Protein AF-A0A3R9EMY8-F1 (afdb_monomer_lite)

Sequence (110 aa):
KNTSYKNTADLLDGLKDNEDQAKFAIDTLALFASMEIEAMKVLLKDYSTCDCLFLAGSMAEVDPLVEKIHHYLDMKPWILGKWSAATGCARMARDIAKGKKQILGIEVSI

pLDDT: mean 91.17, std 8.49, range [49.66, 98.06]

Foldseek 3Di:
DPAPAPDPVSLVVCVVVVPPRSVVVLLVVLVVVLVVVVVVCVVC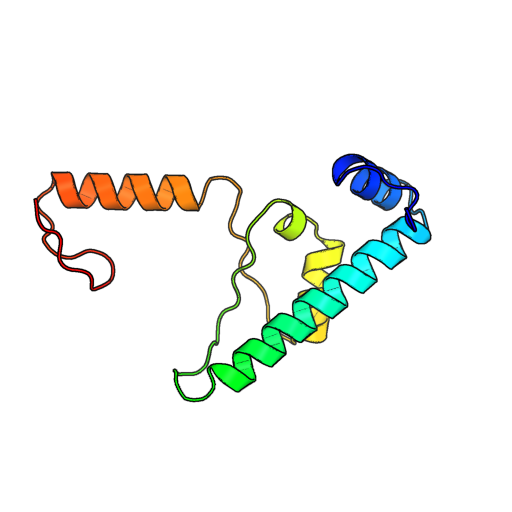VVPDDCLAAEDEDPNLVPVVNQVSNCVSNVHRHHYQDPCNVVVLVVVVVVCVVVVDQDDPNDGDDD

Radius of gyration: 18.42 Å; chains: 1; bounding box: 45×33×48 Å

Secondary structure (DSSP, 8-state):
--SS-SSHHHHHHHHHTT-HHHHHHHHHHHHHHHHHHHHHHHHTTTS------EEESGGGG-HHHHHHHHHHHT-PPEEE-TTHHHHHHHHHHHHHHTT-SEETTEE---

Structure (mmCIF, N/CA/C/O backbone):
data_AF-A0A3R9EMY8-F1
#
_entry.id   AF-A0A3R9EMY8-F1
#
loop_
_atom_site.group_PDB
_atom_site.id
_atom_site.type_symbol
_atom_site.label_atom_id
_atom_site.label_alt_id
_atom_site.label_comp_id
_atom_site.label_asym_id
_atom_site.label_entity_id
_atom_site.label_seq_id
_atom_site.pdbx_PDB_ins_code
_atom_site.Cartn_x
_atom_site.Cartn_y
_atom_site.Cartn_z
_atom_site.occupancy
_atom_site.B_iso_or_equiv
_atom_site.auth_seq_id
_atom_site.auth_comp_id
_atom_site.auth_asym_id
_atom_site.auth_atom_id
_atom_site.pdbx_PDB_model_num
ATOM 1 N N . LYS A 1 1 ? 26.666 4.100 -4.170 1.00 49.66 1 LYS A N 1
ATOM 2 C CA . LYS A 1 1 ? 25.200 3.922 -4.337 1.00 49.66 1 LYS A CA 1
ATOM 3 C C . LYS A 1 1 ? 25.007 2.880 -5.435 1.00 49.66 1 LYS A C 1
ATOM 5 O O . LYS A 1 1 ? 25.513 3.121 -6.517 1.00 49.66 1 LYS A O 1
ATOM 10 N N . ASN A 1 2 ? 24.361 1.742 -5.156 1.00 61.78 2 ASN A N 1
ATOM 11 C CA . ASN A 1 2 ? 24.206 0.619 -6.107 1.00 61.78 2 ASN A CA 1
ATOM 12 C C . ASN A 1 2 ? 22.985 0.754 -7.040 1.00 61.78 2 ASN A C 1
ATOM 14 O O . ASN A 1 2 ? 22.542 -0.218 -7.638 1.00 61.78 2 ASN A O 1
ATOM 18 N N . THR A 1 3 ? 22.418 1.952 -7.153 1.00 65.88 3 THR A N 1
ATOM 19 C CA . THR A 1 3 ? 21.292 2.250 -8.040 1.00 65.88 3 THR A CA 1
ATOM 20 C C . THR A 1 3 ? 21.504 3.631 -8.650 1.00 65.88 3 THR A C 1
ATOM 22 O O . THR A 1 3 ? 22.028 4.534 -7.984 1.00 65.88 3 THR A O 1
ATOM 25 N N . SER A 1 4 ? 21.131 3.754 -9.923 1.00 76.88 4 SER A N 1
ATOM 26 C CA . SER A 1 4 ? 21.209 4.978 -10.726 1.00 76.88 4 SER A CA 1
ATOM 27 C C . SER A 1 4 ? 20.167 6.023 -10.304 1.00 76.88 4 SER A C 1
ATOM 29 O O . SER A 1 4 ? 20.335 7.208 -10.585 1.00 76.88 4 SER A O 1
ATOM 31 N N . TYR A 1 5 ? 19.128 5.608 -9.570 1.00 87.75 5 TYR A N 1
ATOM 32 C CA . TYR A 1 5 ? 18.012 6.459 -9.153 1.00 87.75 5 TYR A CA 1
ATOM 33 C C . TYR A 1 5 ? 18.326 7.170 -7.830 1.00 87.75 5 TYR A C 1
ATOM 35 O O . TYR A 1 5 ? 18.739 6.544 -6.846 1.00 87.75 5 TYR A O 1
ATOM 43 N N . LYS A 1 6 ? 18.147 8.498 -7.775 1.00 86.25 6 LYS A N 1
ATOM 44 C CA . LYS A 1 6 ? 18.484 9.286 -6.572 1.00 86.25 6 LYS A CA 1
ATOM 45 C C . LYS A 1 6 ? 17.315 9.396 -5.605 1.00 86.25 6 LYS A C 1
ATOM 47 O O . LYS A 1 6 ? 17.554 9.585 -4.411 1.00 86.25 6 LYS A O 1
ATOM 52 N N . ASN A 1 7 ? 16.094 9.306 -6.118 1.00 90.44 7 ASN A N 1
ATOM 53 C CA . ASN A 1 7 ? 14.848 9.436 -5.377 1.00 90.44 7 ASN A CA 1
ATOM 54 C C . ASN A 1 7 ? 13.742 8.582 -6.033 1.00 90.44 7 ASN A C 1
ATOM 56 O O . ASN A 1 7 ? 13.971 7.912 -7.040 1.00 90.44 7 ASN A O 1
ATOM 60 N N . THR A 1 8 ? 12.549 8.588 -5.438 1.00 90.38 8 THR A N 1
ATOM 61 C CA . THR A 1 8 ? 11.400 7.824 -5.938 1.00 90.38 8 THR A CA 1
ATOM 62 C C . THR A 1 8 ? 10.877 8.336 -7.276 1.00 90.38 8 THR A C 1
ATOM 64 O O . THR A 1 8 ? 10.487 7.519 -8.096 1.00 90.38 8 THR A O 1
ATOM 67 N N . ALA A 1 9 ? 10.883 9.648 -7.526 1.00 92.69 9 ALA A N 1
ATOM 68 C CA . ALA A 1 9 ? 10.455 10.205 -8.807 1.00 92.69 9 ALA A CA 1
ATOM 69 C C . ALA A 1 9 ? 11.363 9.723 -9.948 1.00 92.69 9 ALA A C 1
ATOM 71 O O . ALA A 1 9 ? 10.853 9.177 -10.918 1.00 92.69 9 ALA A O 1
ATOM 72 N N . ASP A 1 10 ? 12.688 9.793 -9.766 1.00 94.50 10 ASP A N 1
ATOM 73 C CA . ASP A 1 10 ? 13.665 9.299 -10.746 1.00 94.50 10 ASP A CA 1
ATOM 74 C C . ASP A 1 10 ? 13.440 7.810 -11.073 1.00 94.50 10 ASP A C 1
ATOM 76 O O . ASP A 1 10 ? 13.527 7.401 -12.226 1.00 94.50 10 ASP A O 1
ATOM 80 N N . LEU A 1 11 ? 13.144 6.988 -10.056 1.00 94.38 11 LEU A N 1
ATOM 81 C CA . LEU A 1 11 ? 12.846 5.564 -10.239 1.00 94.38 11 LEU A CA 1
ATOM 82 C C . LEU A 1 11 ? 11.554 5.349 -11.038 1.00 94.38 11 LEU A C 1
ATOM 84 O O . LEU A 1 11 ? 11.494 4.466 -11.891 1.00 94.38 11 LEU A O 1
ATOM 88 N N . LEU A 1 12 ? 10.514 6.132 -10.747 1.00 94.69 12 LEU A N 1
ATOM 89 C CA . LEU A 1 12 ? 9.234 6.034 -11.444 1.00 94.69 12 LEU A CA 1
ATOM 90 C C . LEU A 1 12 ? 9.337 6.508 -12.891 1.00 94.69 12 LEU A C 1
ATOM 92 O O . LEU A 1 12 ? 8.658 5.953 -13.750 1.00 94.69 12 LEU A O 1
ATOM 96 N N . ASP A 1 13 ? 10.181 7.495 -13.170 1.00 95.12 13 ASP A N 1
ATOM 97 C CA . ASP A 1 13 ? 10.449 7.936 -14.535 1.00 95.12 13 ASP A CA 1
ATOM 98 C C . ASP A 1 13 ? 11.210 6.855 -15.316 1.00 95.12 13 ASP A C 1
ATOM 100 O O . ASP A 1 13 ? 10.735 6.446 -16.373 1.00 95.12 13 ASP A O 1
ATOM 104 N N . GLY A 1 14 ? 12.256 6.250 -14.738 1.00 95.00 14 GLY A N 1
ATOM 105 C CA . GLY A 1 14 ? 12.927 5.094 -15.352 1.00 95.00 14 GLY A CA 1
ATOM 106 C C . GLY A 1 14 ? 11.991 3.897 -15.585 1.00 95.00 14 GLY A C 1
ATOM 107 O O . GLY A 1 14 ? 12.103 3.191 -16.587 1.00 95.00 14 GLY A O 1
ATOM 108 N N . LEU A 1 15 ? 11.010 3.681 -14.699 1.00 94.50 15 LEU A N 1
ATOM 109 C CA . LEU A 1 15 ? 9.995 2.639 -14.881 1.00 94.50 15 LEU A CA 1
ATOM 110 C C . LEU A 1 15 ? 9.081 2.931 -16.082 1.00 94.50 15 LEU A C 1
ATOM 112 O O . LEU A 1 15 ? 8.792 2.014 -16.854 1.00 94.50 15 LEU A O 1
ATOM 116 N N . LYS A 1 16 ? 8.645 4.188 -16.258 1.00 94.94 16 LYS A N 1
ATOM 117 C CA . LYS A 1 16 ? 7.848 4.621 -17.425 1.00 94.94 16 LYS A CA 1
ATOM 118 C C . LYS A 1 16 ? 8.640 4.474 -18.721 1.00 94.94 16 LYS A C 1
ATOM 120 O O . LYS A 1 16 ? 8.097 3.995 -19.716 1.00 94.94 16 LYS A O 1
ATOM 125 N N . ASP A 1 17 ? 9.926 4.799 -18.670 1.00 95.94 17 ASP A N 1
ATOM 126 C CA . ASP A 1 17 ? 10.862 4.671 -19.789 1.00 95.94 17 ASP A CA 1
ATOM 127 C C . ASP A 1 17 ? 11.283 3.214 -20.047 1.00 95.94 17 ASP A C 1
ATOM 129 O O . ASP A 1 17 ? 12.088 2.931 -20.932 1.00 95.94 17 ASP A O 1
ATOM 133 N N . ASN A 1 18 ? 10.672 2.259 -19.333 1.00 94.25 18 ASN A N 1
ATOM 134 C CA . ASN A 1 18 ? 10.880 0.824 -19.480 1.00 94.25 18 ASN A CA 1
ATOM 135 C C . ASN A 1 18 ? 12.307 0.350 -19.179 1.00 94.25 18 ASN A C 1
ATOM 137 O O . ASN A 1 18 ? 12.660 -0.759 -19.591 1.00 94.25 18 ASN A O 1
ATOM 141 N N . GLU A 1 19 ? 13.083 1.121 -18.416 1.00 95.81 19 GLU A N 1
ATOM 142 C CA . GLU A 1 19 ? 14.447 0.772 -18.035 1.00 95.81 19 GLU A CA 1
ATOM 143 C C . GLU A 1 19 ? 14.484 -0.525 -17.213 1.00 95.81 19 GLU A C 1
ATOM 145 O O . GLU A 1 19 ? 13.802 -0.670 -16.192 1.00 95.81 19 GLU A O 1
ATOM 150 N N . ASP A 1 20 ? 15.336 -1.466 -17.622 1.00 94.94 20 ASP A N 1
ATOM 151 C CA . ASP A 1 20 ? 15.454 -2.771 -16.963 1.00 94.94 20 ASP A CA 1
ATOM 152 C C . ASP A 1 20 ? 15.873 -2.645 -15.494 1.00 94.94 20 ASP A C 1
ATOM 154 O O . ASP A 1 20 ? 15.409 -3.398 -14.637 1.00 94.94 20 ASP A O 1
ATOM 158 N N . GLN A 1 21 ? 16.707 -1.652 -15.172 1.00 93.81 21 GLN A N 1
ATOM 159 C CA . GLN A 1 21 ? 17.145 -1.408 -13.800 1.00 93.81 21 GLN A CA 1
ATOM 160 C C . GLN A 1 21 ? 15.997 -0.906 -12.907 1.00 93.81 21 GLN A C 1
ATOM 162 O O . GLN A 1 21 ? 15.932 -1.292 -11.737 1.00 93.81 21 GLN A O 1
ATOM 167 N N . ALA A 1 22 ? 15.075 -0.094 -13.437 1.00 95.06 22 ALA A N 1
ATOM 168 C CA . ALA A 1 22 ? 13.901 0.375 -12.702 1.00 95.06 22 ALA A CA 1
ATOM 169 C C . ALA A 1 22 ? 12.932 -0.778 -12.444 1.00 95.06 22 ALA A C 1
ATOM 171 O O . ALA A 1 22 ? 12.482 -0.962 -11.312 1.00 95.06 22 ALA A O 1
ATOM 172 N N . LYS A 1 23 ? 12.671 -1.600 -13.468 1.00 95.50 23 LYS A N 1
ATOM 173 C CA . LYS A 1 23 ? 11.856 -2.817 -13.339 1.00 95.50 23 LYS A CA 1
ATOM 174 C C . LYS A 1 23 ? 12.438 -3.753 -12.287 1.00 95.50 23 LYS A C 1
ATOM 176 O O . LYS A 1 23 ? 11.737 -4.138 -11.360 1.00 95.50 23 LYS A O 1
ATOM 181 N N . PHE A 1 24 ? 13.739 -4.032 -12.359 1.00 95.00 24 PHE A N 1
ATOM 182 C CA . PHE A 1 24 ? 14.421 -4.870 -11.375 1.00 95.00 24 PHE A CA 1
ATOM 183 C C . PHE A 1 24 ? 14.307 -4.316 -9.946 1.00 95.00 24 PHE A C 1
ATOM 185 O O . PHE A 1 24 ? 14.088 -5.073 -8.997 1.00 95.00 24 PHE A O 1
ATOM 192 N N . ALA A 1 25 ? 14.418 -2.996 -9.773 1.00 94.75 25 ALA A N 1
ATOM 193 C CA . ALA A 1 25 ? 14.259 -2.361 -8.469 1.00 94.75 25 ALA A CA 1
ATOM 194 C C . ALA A 1 25 ? 12.824 -2.491 -7.924 1.00 94.75 25 ALA A C 1
ATOM 196 O O . ALA A 1 25 ? 12.655 -2.804 -6.744 1.00 94.75 25 ALA A O 1
ATOM 197 N N . ILE A 1 26 ? 11.801 -2.300 -8.765 1.00 95.94 26 ILE A N 1
ATOM 198 C CA . ILE A 1 26 ? 10.391 -2.497 -8.389 1.00 95.94 26 ILE A CA 1
ATOM 199 C C . ILE A 1 26 ? 10.112 -3.962 -8.043 1.00 95.94 26 ILE A C 1
ATOM 201 O O . ILE A 1 26 ? 9.471 -4.237 -7.031 1.00 95.94 26 ILE A O 1
ATOM 205 N N . ASP A 1 27 ? 10.648 -4.899 -8.818 1.00 96.44 27 ASP A N 1
ATOM 206 C CA . ASP A 1 27 ? 10.496 -6.339 -8.589 1.00 96.44 27 ASP A CA 1
ATOM 207 C C . ASP A 1 27 ? 11.102 -6.766 -7.256 1.00 96.44 27 ASP A C 1
ATOM 209 O O . ASP A 1 27 ? 10.477 -7.489 -6.478 1.00 96.44 27 ASP A O 1
ATOM 213 N N . THR A 1 28 ? 12.304 -6.263 -6.977 1.00 96.19 28 THR A N 1
ATOM 214 C CA . THR A 1 28 ? 13.003 -6.495 -5.712 1.00 96.19 28 THR A CA 1
ATOM 215 C C . THR A 1 28 ? 12.209 -5.917 -4.542 1.00 96.19 28 THR A C 1
ATOM 217 O O . THR A 1 28 ? 12.060 -6.571 -3.511 1.00 96.19 28 THR A O 1
ATOM 220 N N . LEU A 1 29 ? 11.658 -4.709 -4.700 1.00 95.94 29 LEU A N 1
ATOM 221 C CA . LEU A 1 29 ? 10.842 -4.077 -3.667 1.00 95.94 29 LEU A CA 1
ATOM 222 C C . LEU A 1 29 ? 9.549 -4.860 -3.405 1.00 95.94 29 LEU A C 1
ATOM 224 O O . LEU A 1 29 ? 9.207 -5.072 -2.244 1.00 95.94 29 LEU A O 1
ATOM 228 N N . ALA A 1 30 ? 8.857 -5.315 -4.455 1.00 97.69 30 ALA A N 1
ATOM 229 C CA . ALA A 1 30 ? 7.654 -6.134 -4.321 1.00 97.69 30 ALA A CA 1
ATOM 230 C C . ALA A 1 30 ? 7.953 -7.442 -3.586 1.00 97.69 30 ALA A C 1
ATOM 232 O O . ALA A 1 30 ? 7.196 -7.832 -2.695 1.00 97.69 30 ALA A O 1
ATOM 233 N N . LEU A 1 31 ? 9.063 -8.100 -3.935 1.00 98.06 31 LEU A N 1
ATOM 234 C CA . LEU A 1 31 ? 9.491 -9.339 -3.297 1.00 98.06 31 LEU A CA 1
ATOM 235 C C . LEU A 1 31 ? 9.753 -9.126 -1.804 1.00 98.06 31 LEU A C 1
ATOM 237 O O . LEU A 1 31 ? 9.163 -9.824 -0.984 1.00 98.06 31 LEU A O 1
ATOM 241 N N . PHE A 1 32 ? 10.574 -8.136 -1.440 1.00 97.81 32 PHE A N 1
ATOM 242 C CA . PHE A 1 32 ? 10.869 -7.865 -0.032 1.00 97.81 32 PHE A CA 1
ATOM 243 C C . PHE A 1 32 ? 9.626 -7.449 0.750 1.00 97.81 32 PHE A C 1
ATOM 245 O O . PHE A 1 32 ? 9.389 -7.993 1.822 1.00 97.81 32 PHE A O 1
ATOM 252 N N . ALA A 1 33 ? 8.785 -6.566 0.207 1.00 97.25 33 ALA A N 1
ATOM 253 C CA . ALA A 1 33 ? 7.535 -6.196 0.866 1.00 97.25 33 ALA A CA 1
ATOM 254 C C . ALA A 1 33 ? 6.641 -7.421 1.118 1.00 97.25 33 ALA A C 1
ATOM 256 O O . ALA A 1 33 ? 6.096 -7.573 2.208 1.00 97.25 33 ALA A O 1
ATOM 257 N N . SER A 1 34 ? 6.535 -8.324 0.140 1.00 97.12 34 SER A N 1
ATOM 258 C CA . SER A 1 34 ? 5.742 -9.552 0.272 1.00 97.12 34 SER A CA 1
ATOM 259 C C . SER A 1 34 ? 6.327 -10.505 1.317 1.00 97.12 34 SER A C 1
ATOM 261 O O . SER A 1 34 ? 5.581 -11.067 2.115 1.00 97.12 34 SER A O 1
ATOM 263 N N . MET A 1 35 ? 7.655 -10.644 1.372 1.00 97.81 35 MET A N 1
ATOM 264 C CA . MET A 1 35 ? 8.335 -11.447 2.395 1.00 97.81 35 MET A CA 1
ATOM 265 C C . MET A 1 35 ? 8.069 -10.920 3.807 1.00 97.81 35 MET A C 1
ATOM 267 O O . MET A 1 35 ? 7.756 -11.707 4.697 1.00 97.81 35 MET A O 1
ATOM 271 N N . GLU A 1 36 ? 8.153 -9.604 4.007 1.00 96.62 36 GLU A N 1
ATOM 272 C CA . GLU A 1 36 ? 7.860 -8.982 5.302 1.00 96.62 36 GLU A CA 1
ATOM 273 C C . GLU A 1 36 ? 6.387 -9.182 5.697 1.00 96.62 36 GLU A C 1
ATOM 275 O O . GLU A 1 36 ? 6.088 -9.495 6.849 1.00 96.62 36 GLU A O 1
ATOM 280 N N . ILE A 1 37 ? 5.453 -9.074 4.744 1.00 94.00 37 ILE A N 1
ATOM 281 C CA . ILE A 1 37 ? 4.023 -9.312 4.997 1.00 94.00 37 ILE A CA 1
ATOM 282 C C . ILE A 1 37 ? 3.763 -10.773 5.401 1.00 94.00 37 ILE A C 1
ATOM 284 O O . ILE A 1 37 ? 3.058 -11.016 6.382 1.00 94.00 37 ILE A O 1
ATOM 288 N N . GLU A 1 38 ? 4.343 -11.753 4.703 1.00 93.00 38 GLU A N 1
ATOM 289 C CA . GLU A 1 38 ? 4.220 -13.169 5.088 1.00 93.00 38 GLU A CA 1
ATOM 290 C C . GLU A 1 38 ? 4.877 -13.462 6.439 1.00 93.00 38 GLU A C 1
ATOM 292 O O . GLU A 1 38 ? 4.303 -14.173 7.267 1.00 93.00 38 GLU A O 1
ATOM 297 N N . ALA A 1 39 ? 6.041 -12.869 6.717 1.00 94.19 39 ALA A N 1
ATOM 298 C CA . ALA A 1 39 ? 6.682 -12.994 8.022 1.00 94.19 39 ALA A CA 1
ATOM 299 C C . ALA A 1 39 ? 5.763 -12.475 9.141 1.00 94.19 39 ALA A C 1
ATOM 301 O O . ALA A 1 39 ? 5.574 -13.151 10.155 1.00 94.19 39 ALA A O 1
ATOM 302 N N . MET A 1 40 ? 5.109 -11.329 8.930 1.00 91.50 40 MET A N 1
ATOM 303 C CA . MET A 1 40 ? 4.121 -10.798 9.870 1.00 91.50 40 MET A CA 1
ATOM 304 C C . MET A 1 40 ? 2.924 -11.735 10.052 1.00 91.50 40 MET A C 1
ATOM 306 O O . MET A 1 40 ? 2.477 -11.911 11.183 1.00 91.50 40 MET A O 1
ATOM 310 N N . LYS A 1 41 ? 2.431 -12.394 8.995 1.00 88.38 41 LYS A N 1
ATOM 311 C CA . LYS A 1 41 ? 1.344 -13.388 9.109 1.00 88.38 41 LYS A CA 1
ATOM 312 C C . LYS A 1 41 ? 1.731 -14.568 10.001 1.00 88.38 41 LYS A C 1
ATOM 314 O O . LYS A 1 41 ? 0.895 -15.049 10.763 1.00 88.38 41 LYS A O 1
ATOM 319 N N . VAL A 1 42 ? 2.989 -15.010 9.953 1.00 90.00 42 VAL A N 1
ATOM 320 C CA . VAL A 1 42 ? 3.496 -16.053 10.861 1.00 90.00 42 VAL A CA 1
ATOM 321 C C . VAL A 1 42 ? 3.502 -15.558 12.309 1.00 90.00 42 VAL A C 1
ATOM 323 O O . VAL A 1 42 ? 3.041 -16.275 13.196 1.00 90.00 42 VAL A O 1
ATOM 326 N N . LEU A 1 43 ? 3.981 -14.335 12.549 1.00 90.44 43 LEU A N 1
ATOM 327 C CA . LEU A 1 43 ? 4.059 -13.748 13.894 1.00 90.44 43 LEU A CA 1
ATOM 328 C C . LEU A 1 43 ? 2.684 -13.421 14.492 1.00 90.44 43 LEU A C 1
ATOM 330 O O . LEU A 1 43 ? 2.514 -13.462 15.707 1.00 90.44 43 LEU A O 1
ATOM 334 N N . LEU A 1 44 ? 1.704 -13.104 13.648 1.00 87.69 44 LEU A N 1
ATOM 335 C CA . LEU A 1 44 ? 0.346 -12.733 14.048 1.00 87.69 44 LEU A CA 1
ATOM 336 C C . LEU A 1 44 ? -0.640 -13.904 13.991 1.00 87.69 44 LEU A C 1
ATOM 338 O O . LEU A 1 44 ? -1.839 -13.691 14.138 1.00 87.69 44 LEU A O 1
ATOM 342 N N . LYS A 1 45 ? -0.163 -15.141 13.814 1.00 85.19 45 LYS A N 1
ATOM 343 C CA . LYS A 1 45 ? -1.012 -16.331 13.650 1.00 85.19 45 LYS A CA 1
ATOM 344 C C . LYS A 1 45 ? -2.019 -16.535 14.790 1.00 85.19 45 LYS A C 1
ATOM 346 O O . LYS A 1 45 ? -3.117 -17.031 14.551 1.00 85.19 45 LYS A O 1
ATOM 351 N N . ASP A 1 46 ? -1.653 -16.133 16.005 1.00 88.25 46 ASP A N 1
ATOM 352 C CA . ASP A 1 46 ? -2.507 -16.246 17.193 1.00 88.25 46 ASP A CA 1
ATOM 353 C C . ASP A 1 46 ? -3.568 -15.128 17.280 1.00 88.25 46 ASP A C 1
ATOM 355 O O . ASP A 1 46 ? -4.529 -15.228 18.043 1.00 88.25 46 ASP A O 1
ATOM 359 N N . TYR A 1 47 ? -3.429 -14.071 16.474 1.00 76.44 47 TYR A N 1
ATOM 360 C CA . TYR A 1 47 ? -4.274 -12.87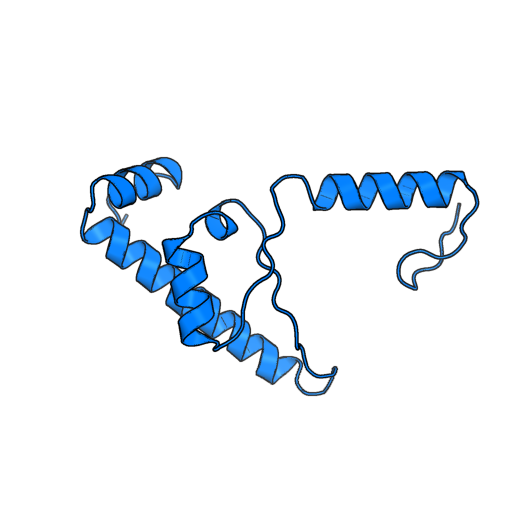7 16.464 1.00 76.44 47 TYR A CA 1
ATOM 361 C C . TYR A 1 47 ? -5.191 -12.843 15.234 1.00 76.44 47 TYR A C 1
ATOM 363 O O . TYR A 1 47 ? -5.146 -11.903 14.450 1.00 76.44 47 TYR A O 1
ATOM 371 N N . SER A 1 48 ? -6.086 -13.829 15.096 1.00 65.94 48 SER A N 1
ATOM 372 C CA . SER A 1 48 ? -7.066 -13.955 13.992 1.00 65.94 48 SER A CA 1
ATOM 373 C C . SER A 1 48 ? -6.467 -13.937 12.571 1.00 65.94 48 SER A C 1
ATOM 375 O O . SER A 1 48 ? -5.317 -13.577 12.339 1.00 65.94 48 SER A O 1
ATOM 377 N N . THR A 1 49 ? -7.234 -14.383 11.577 1.00 65.69 49 THR A N 1
ATOM 378 C CA . THR A 1 49 ? -6.779 -14.353 10.185 1.00 65.69 49 THR A CA 1
ATOM 379 C C . THR A 1 49 ? -6.732 -12.907 9.693 1.00 65.69 49 THR A C 1
ATOM 381 O O . THR A 1 49 ? -7.750 -12.218 9.624 1.00 65.69 49 THR A O 1
ATOM 384 N N . CYS A 1 50 ? -5.537 -12.414 9.350 1.00 63.97 50 CYS A N 1
ATOM 385 C CA . CYS A 1 50 ? -5.395 -11.191 8.562 1.00 63.97 50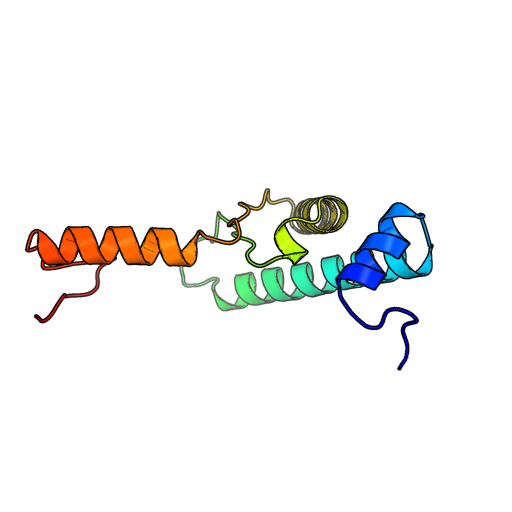 CYS A CA 1
ATOM 386 C C . CYS A 1 50 ? -5.920 -11.452 7.142 1.00 63.97 50 CYS A C 1
ATOM 388 O O . CYS A 1 50 ? -5.147 -11.694 6.220 1.00 63.97 50 CYS A O 1
ATOM 390 N N . ASP A 1 51 ? -7.241 -11.397 6.972 1.00 77.25 51 ASP A N 1
ATOM 391 C CA . ASP A 1 51 ? -7.915 -11.581 5.676 1.00 77.25 51 ASP A CA 1
ATOM 392 C C . ASP A 1 51 ? -7.845 -10.324 4.794 1.00 77.25 51 ASP A C 1
ATOM 394 O O . ASP A 1 51 ? -8.352 -10.293 3.673 1.00 77.25 51 ASP A O 1
ATOM 398 N N . CYS A 1 52 ? -7.234 -9.254 5.304 1.00 87.56 52 CYS A N 1
ATOM 399 C CA . CYS A 1 52 ? -7.099 -7.989 4.607 1.00 87.56 52 CYS A CA 1
ATOM 400 C C . CYS A 1 52 ? -5.667 -7.459 4.687 1.00 87.56 52 CYS A C 1
ATOM 402 O O . CYS A 1 52 ? -5.037 -7.450 5.744 1.00 87.56 52 CYS A O 1
ATOM 404 N N . LEU A 1 53 ? -5.184 -6.966 3.548 1.00 91.50 53 LEU A N 1
ATOM 405 C CA . LEU A 1 53 ? -3.908 -6.278 3.415 1.00 91.50 53 LEU A CA 1
ATOM 406 C C . LEU A 1 53 ? -4.172 -4.830 3.022 1.00 91.50 53 LEU A C 1
ATOM 408 O O . LEU A 1 53 ? -4.816 -4.576 2.008 1.00 91.50 53 LEU A O 1
ATOM 412 N N . PHE A 1 54 ? -3.647 -3.887 3.799 1.00 93.19 54 PHE A N 1
ATOM 413 C CA . PHE A 1 54 ? -3.662 -2.468 3.461 1.00 93.19 54 PHE A CA 1
ATOM 414 C C . PHE A 1 54 ? -2.249 -2.021 3.103 1.00 93.19 54 PHE A C 1
ATOM 416 O O . PHE A 1 54 ? -1.323 -2.216 3.887 1.00 93.19 54 PHE A O 1
ATOM 423 N N . LEU A 1 55 ? -2.090 -1.390 1.942 1.00 94.69 55 LEU A N 1
ATOM 424 C CA . LEU A 1 55 ? -0.839 -0.752 1.543 1.00 94.69 55 LEU A CA 1
ATOM 425 C C . LEU A 1 55 ? -1.005 0.761 1.638 1.00 94.69 55 LEU A C 1
ATOM 427 O O . LEU A 1 55 ? -2.008 1.316 1.192 1.00 94.69 55 LEU A O 1
ATOM 431 N N . ALA A 1 56 ? -0.021 1.428 2.229 1.00 92.56 56 ALA A N 1
ATOM 432 C CA . ALA A 1 56 ? -0.025 2.869 2.424 1.00 92.56 56 ALA A CA 1
ATOM 433 C C . ALA A 1 56 ? 1.290 3.490 1.950 1.00 92.56 56 ALA A C 1
ATOM 435 O O . ALA A 1 56 ? 2.330 2.834 1.892 1.00 92.56 56 ALA A O 1
ATOM 436 N N . GLY A 1 57 ? 1.238 4.790 1.667 1.00 89.31 57 GLY A N 1
ATOM 437 C CA . GLY A 1 57 ? 2.383 5.557 1.185 1.00 89.31 57 GLY A CA 1
ATOM 438 C C . GLY A 1 57 ? 2.449 5.617 -0.338 1.00 89.31 57 GLY A C 1
ATOM 439 O O . GLY A 1 57 ? 1.746 4.901 -1.039 1.00 89.31 57 GLY A O 1
ATOM 440 N N . SER A 1 58 ? 3.307 6.491 -0.862 1.00 89.12 58 SER A N 1
ATOM 441 C CA . SER A 1 58 ? 3.355 6.799 -2.298 1.00 89.12 58 SER A CA 1
ATOM 442 C C . SER A 1 58 ? 3.658 5.589 -3.184 1.00 89.12 58 SER A C 1
ATOM 444 O O . SER A 1 58 ? 3.196 5.529 -4.313 1.00 89.12 58 SER A O 1
ATOM 446 N N . MET A 1 59 ? 4.422 4.615 -2.681 1.00 92.25 59 MET A N 1
ATOM 447 C CA . MET A 1 59 ? 4.737 3.398 -3.436 1.00 92.25 59 MET A CA 1
ATOM 448 C C . MET A 1 59 ? 3.539 2.450 -3.556 1.00 92.25 59 MET A C 1
ATOM 450 O O . MET A 1 59 ? 3.484 1.669 -4.496 1.00 92.25 59 MET A O 1
ATOM 454 N N . ALA A 1 60 ? 2.559 2.541 -2.652 1.00 92.38 60 ALA A N 1
ATOM 455 C CA . ALA A 1 60 ? 1.321 1.770 -2.744 1.00 92.38 60 ALA A CA 1
ATOM 456 C C . ALA A 1 60 ? 0.418 2.231 -3.904 1.00 92.38 60 ALA A C 1
ATOM 458 O O . ALA A 1 60 ? -0.538 1.545 -4.234 1.00 92.38 60 ALA A O 1
ATOM 459 N N . GLU A 1 61 ? 0.714 3.378 -4.522 1.00 90.62 61 GLU A N 1
ATOM 460 C CA . GLU A 1 61 ? 0.007 3.908 -5.696 1.00 90.62 61 GLU A CA 1
ATOM 461 C C . GLU A 1 61 ? 0.725 3.541 -7.016 1.00 90.62 61 GLU A C 1
ATOM 463 O O . GLU A 1 61 ? 0.414 4.087 -8.071 1.00 90.62 61 GLU A O 1
ATOM 468 N N . VAL A 1 62 ? 1.716 2.640 -6.969 1.00 94.69 62 VAL A N 1
ATOM 469 C CA . VAL A 1 62 ? 2.491 2.193 -8.136 1.00 94.69 62 VAL A CA 1
ATOM 470 C C . VAL A 1 62 ? 1.968 0.833 -8.597 1.00 94.69 62 VAL A C 1
ATOM 472 O O . VAL A 1 62 ? 2.324 -0.193 -8.016 1.00 94.69 62 VAL A O 1
ATOM 475 N N . ASP A 1 63 ? 1.152 0.818 -9.654 1.00 95.56 63 ASP A N 1
ATOM 476 C CA . ASP A 1 63 ? 0.436 -0.389 -10.105 1.00 95.56 63 ASP A CA 1
ATOM 477 C C . ASP A 1 63 ? 1.346 -1.619 -10.302 1.00 95.56 63 ASP A C 1
ATOM 479 O O . ASP A 1 63 ? 1.052 -2.655 -9.700 1.00 95.56 63 ASP A O 1
ATOM 483 N N . PRO A 1 64 ? 2.505 -1.539 -10.998 1.00 95.50 64 PRO A N 1
ATOM 484 C CA . PRO A 1 64 ? 3.362 -2.714 -11.191 1.00 95.50 64 PRO A CA 1
ATOM 485 C C . PRO A 1 64 ? 3.895 -3.320 -9.884 1.00 95.50 64 PRO A C 1
ATOM 487 O O . PRO A 1 64 ? 4.145 -4.523 -9.807 1.00 95.50 64 PRO A O 1
ATOM 490 N N . LEU A 1 65 ? 4.077 -2.495 -8.847 1.00 96.50 65 LEU A N 1
ATOM 491 C CA . LEU A 1 65 ? 4.495 -2.958 -7.525 1.00 96.50 65 LEU A CA 1
ATOM 492 C C . LEU A 1 65 ? 3.346 -3.703 -6.835 1.00 96.50 65 LEU A C 1
ATOM 494 O O . LEU A 1 65 ? 3.534 -4.811 -6.331 1.00 96.50 65 LEU A O 1
ATOM 498 N N . VAL A 1 66 ? 2.161 -3.090 -6.818 1.00 96.81 66 VAL A N 1
ATOM 499 C CA . VAL A 1 66 ? 0.962 -3.630 -6.163 1.00 96.81 66 VAL A CA 1
ATOM 500 C C . VAL A 1 66 ? 0.530 -4.943 -6.808 1.00 96.81 66 VAL A C 1
ATOM 502 O O . VAL A 1 66 ? 0.200 -5.887 -6.093 1.00 96.81 66 VAL A O 1
ATOM 505 N N . GLU A 1 67 ? 0.575 -5.034 -8.136 1.00 96.94 67 GLU A N 1
ATOM 506 C CA . GLU A 1 67 ? 0.247 -6.254 -8.878 1.00 96.94 67 GLU A CA 1
ATOM 507 C C 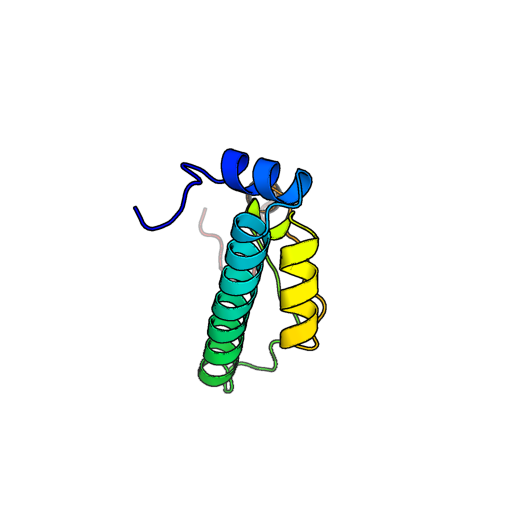. GLU A 1 67 ? 1.185 -7.412 -8.525 1.00 96.94 67 GLU A C 1
ATOM 509 O O . GLU A 1 67 ? 0.729 -8.537 -8.325 1.00 96.94 67 GLU A O 1
ATOM 514 N N . LYS A 1 68 ? 2.488 -7.146 -8.378 1.00 97.50 68 LYS A N 1
ATOM 515 C CA . LYS A 1 68 ? 3.459 -8.169 -7.964 1.00 97.50 68 LYS A CA 1
ATOM 516 C C . LYS A 1 68 ? 3.238 -8.621 -6.527 1.00 97.50 68 LYS A C 1
ATOM 518 O O . LYS A 1 68 ? 3.274 -9.819 -6.267 1.00 97.50 68 LYS A O 1
ATOM 523 N N . ILE A 1 69 ? 2.961 -7.693 -5.611 1.00 97.38 69 ILE A N 1
ATOM 524 C CA . ILE A 1 69 ? 2.610 -8.036 -4.224 1.00 97.38 69 ILE A CA 1
ATOM 525 C C . ILE A 1 69 ? 1.336 -8.888 -4.196 1.00 97.38 69 ILE A C 1
ATOM 527 O O . ILE A 1 69 ? 1.301 -9.921 -3.532 1.00 97.38 69 ILE A O 1
ATOM 531 N N . HIS A 1 70 ? 0.311 -8.494 -4.955 1.00 96.25 70 HIS A N 1
ATOM 532 C CA . HIS A 1 70 ? -0.916 -9.274 -5.092 1.00 96.25 70 HIS A CA 1
ATOM 533 C C . HIS A 1 70 ? -0.626 -10.696 -5.584 1.00 96.25 70 HIS A C 1
ATOM 535 O O . HIS A 1 70 ? -1.124 -11.653 -4.996 1.00 96.25 70 HIS A O 1
ATOM 541 N N . HIS A 1 71 ? 0.206 -10.826 -6.618 1.00 96.88 71 HIS A N 1
ATOM 542 C CA . HIS A 1 71 ? 0.590 -12.111 -7.189 1.00 96.88 71 HIS A CA 1
ATOM 543 C C . HIS A 1 71 ? 1.344 -13.003 -6.194 1.00 96.88 71 HIS A C 1
ATOM 545 O O . HIS A 1 71 ? 1.029 -14.184 -6.084 1.00 96.88 71 HIS A O 1
ATOM 551 N N . TYR A 1 72 ? 2.317 -12.461 -5.456 1.00 96.94 72 TYR A N 1
ATOM 552 C CA . TYR A 1 72 ? 3.105 -13.247 -4.501 1.00 96.94 72 TYR A CA 1
ATOM 553 C C . TYR A 1 72 ? 2.301 -13.706 -3.282 1.00 96.94 72 TYR A C 1
ATOM 555 O O . TYR A 1 72 ? 2.594 -14.765 -2.733 1.00 96.94 72 TYR A O 1
ATOM 563 N N . LEU A 1 73 ? 1.314 -12.916 -2.853 1.00 93.75 73 LEU A N 1
ATOM 564 C CA . LEU A 1 73 ? 0.542 -13.176 -1.634 1.00 93.75 73 LEU A CA 1
ATOM 565 C C . LEU A 1 73 ? -0.815 -13.846 -1.886 1.00 93.75 73 LEU A C 1
ATOM 567 O O . LEU A 1 73 ? -1.498 -14.186 -0.921 1.00 93.75 73 LEU A O 1
ATOM 571 N N . ASP A 1 74 ? -1.232 -13.964 -3.151 1.00 93.50 74 ASP A N 1
ATOM 572 C CA . ASP A 1 74 ? -2.587 -14.367 -3.561 1.00 93.50 74 ASP A CA 1
ATOM 573 C C . ASP A 1 74 ? -3.690 -13.587 -2.813 1.00 93.50 74 ASP A C 1
ATOM 575 O O . ASP A 1 74 ? -4.741 -14.097 -2.430 1.00 93.50 74 ASP A O 1
ATOM 579 N N . MET A 1 75 ? -3.425 -12.304 -2.546 1.00 91.25 75 MET A N 1
ATOM 580 C CA . MET A 1 75 ? -4.290 -11.444 -1.740 1.00 91.25 75 MET A CA 1
ATOM 581 C C . MET A 1 75 ? -4.391 -10.071 -2.377 1.00 91.25 75 MET A C 1
ATOM 583 O O . MET A 1 75 ? -3.376 -9.452 -2.690 1.00 91.25 75 MET A O 1
ATOM 587 N N . LYS A 1 76 ? -5.614 -9.578 -2.594 1.00 93.19 76 LYS A N 1
ATOM 588 C CA . LYS A 1 76 ? -5.827 -8.257 -3.192 1.00 93.19 76 LYS A CA 1
ATOM 589 C C . LYS A 1 76 ? -5.620 -7.155 -2.141 1.00 93.19 76 LYS A C 1
ATOM 591 O O . LYS A 1 76 ? -6.404 -7.099 -1.191 1.00 93.19 76 LYS A O 1
ATOM 596 N N . PRO A 1 77 ? -4.630 -6.256 -2.304 1.00 93.44 77 PRO A N 1
ATOM 597 C CA . PRO A 1 77 ? -4.398 -5.191 -1.339 1.00 93.44 77 PRO A CA 1
ATOM 598 C C . PRO A 1 77 ? -5.415 -4.050 -1.471 1.00 93.44 77 PRO A C 1
ATOM 600 O O . PRO A 1 77 ? -5.851 -3.695 -2.568 1.00 93.44 77 PRO A O 1
ATOM 603 N N . TRP A 1 78 ? -5.742 -3.425 -0.345 1.00 94.31 78 TRP A N 1
ATOM 604 C CA . TRP A 1 78 ? -6.479 -2.169 -0.260 1.00 94.31 78 TRP A CA 1
ATOM 605 C C . TRP A 1 78 ? -5.490 -1.007 -0.219 1.00 94.31 78 TRP A C 1
ATOM 607 O O . TRP A 1 78 ? -4.666 -0.917 0.692 1.00 94.31 78 TRP A O 1
ATOM 617 N N . ILE A 1 79 ? -5.577 -0.098 -1.187 1.00 94.19 79 ILE A N 1
ATOM 618 C CA . ILE A 1 79 ? -4.663 1.044 -1.260 1.00 94.19 79 ILE A CA 1
ATOM 619 C C . ILE A 1 79 ? -5.212 2.204 -0.431 1.00 94.19 79 ILE A C 1
ATOM 621 O O . ILE A 1 79 ? -6.299 2.725 -0.688 1.00 94.19 79 ILE A O 1
ATOM 625 N N . LEU A 1 80 ? -4.445 2.617 0.576 1.00 91.94 80 LEU A N 1
ATOM 626 C CA . LEU A 1 80 ? -4.721 3.803 1.372 1.00 91.94 80 LEU A CA 1
ATOM 627 C C . LEU A 1 80 ? -4.092 5.013 0.688 1.00 91.94 80 LEU A C 1
ATOM 629 O O . LEU A 1 80 ? -2.880 5.215 0.740 1.00 91.94 80 LEU A O 1
ATOM 633 N N . GLY A 1 81 ? -4.938 5.847 0.083 1.00 86.88 81 GLY A N 1
ATOM 634 C CA . GLY A 1 81 ? -4.487 7.066 -0.582 1.00 86.88 81 GLY A CA 1
ATOM 635 C C . GLY A 1 81 ? -3.813 8.053 0.377 1.00 86.88 81 GLY A C 1
ATOM 636 O O . GLY A 1 81 ? -4.033 8.018 1.596 1.00 86.88 81 GLY A O 1
ATOM 637 N N . LYS A 1 82 ? -3.050 8.991 -0.191 1.00 85.94 82 LYS A N 1
ATOM 638 C CA . LYS A 1 82 ? -2.249 10.017 0.511 1.00 85.94 82 LYS A CA 1
ATOM 639 C C . LYS A 1 82 ? -2.887 10.663 1.753 1.00 85.94 82 LYS A C 1
ATOM 641 O O . LYS A 1 82 ? -2.191 10.943 2.725 1.00 85.94 82 LYS A O 1
ATOM 646 N N . TRP A 1 83 ? -4.197 10.914 1.742 1.00 88.00 83 TRP A N 1
ATOM 647 C CA . TRP A 1 83 ? -4.904 11.630 2.817 1.00 88.00 83 TRP A CA 1
ATOM 648 C C . TRP A 1 83 ? -5.688 10.725 3.774 1.00 88.00 83 TRP A C 1
ATOM 650 O O . TRP A 1 83 ? -6.468 11.221 4.593 1.00 88.00 83 TRP A O 1
ATOM 660 N N . SER A 1 84 ? -5.508 9.406 3.692 1.00 89.62 84 SER A N 1
ATOM 661 C CA . SER A 1 84 ? -6.289 8.441 4.479 1.00 89.62 84 SER A CA 1
ATOM 662 C C . SER A 1 84 ? -6.139 8.672 5.984 1.00 89.62 84 SER A C 1
ATOM 664 O O . SER A 1 84 ? -7.140 8.744 6.697 1.00 89.62 84 SER A O 1
ATOM 666 N N . ALA A 1 85 ? -4.908 8.905 6.455 1.00 89.06 85 ALA A N 1
ATOM 667 C CA . ALA A 1 85 ? -4.639 9.204 7.861 1.00 89.06 85 ALA A CA 1
ATOM 668 C C . ALA A 1 85 ? -5.327 10.504 8.317 1.00 89.06 85 ALA A C 1
ATOM 670 O O . ALA A 1 85 ? -6.040 10.511 9.318 1.00 89.06 85 ALA A O 1
ATOM 671 N N . ALA A 1 86 ? -5.194 11.586 7.541 1.00 93.25 86 ALA A N 1
ATOM 672 C CA . ALA A 1 86 ? -5.819 12.874 7.852 1.00 93.25 86 ALA A CA 1
ATOM 673 C C . ALA A 1 86 ? -7.353 12.775 7.900 1.00 93.25 86 ALA A C 1
ATOM 675 O O . ALA A 1 86 ? -7.996 13.329 8.792 1.00 93.25 86 ALA A O 1
ATOM 676 N N . THR A 1 87 ? -7.939 12.011 6.977 1.00 93.44 87 THR A N 1
ATOM 677 C CA . THR A 1 87 ? -9.382 11.747 6.942 1.00 93.44 87 THR A CA 1
ATOM 678 C C . THR A 1 87 ? -9.824 10.971 8.184 1.00 93.44 87 THR A C 1
ATOM 680 O O . THR A 1 87 ? -10.842 11.311 8.792 1.00 93.44 87 THR A O 1
ATOM 683 N N . GLY A 1 88 ? -9.052 9.960 8.594 1.00 92.38 88 GLY A N 1
ATOM 684 C CA . GLY A 1 88 ? -9.275 9.228 9.840 1.00 92.38 88 GLY A CA 1
ATOM 685 C C . GLY A 1 88 ? -9.270 10.163 11.048 1.00 92.38 88 GLY A C 1
ATOM 686 O O . GLY A 1 88 ? -10.245 10.199 11.799 1.00 92.38 88 GLY A O 1
ATOM 687 N N . CYS A 1 89 ? -8.235 10.996 11.177 1.00 94.62 89 CYS A N 1
ATOM 688 C CA . CYS A 1 89 ? -8.116 11.976 12.258 1.00 94.62 89 CYS A CA 1
ATOM 689 C C . CYS A 1 89 ? -9.296 12.952 12.299 1.00 94.62 89 CYS A C 1
ATOM 691 O O . CYS A 1 89 ? -9.883 13.156 13.359 1.00 94.62 89 CYS A O 1
ATOM 693 N N . ALA A 1 90 ? -9.703 13.505 11.154 1.00 96.81 90 ALA A N 1
ATOM 694 C CA . ALA A 1 90 ? -10.834 14.428 11.084 1.00 96.81 90 ALA A CA 1
ATOM 695 C C . ALA A 1 90 ? -12.155 13.768 11.523 1.00 96.81 90 ALA A C 1
ATOM 697 O O . ALA A 1 90 ? -12.961 14.383 12.225 1.00 96.81 90 ALA A O 1
ATOM 698 N N . ARG A 1 91 ? -12.375 12.499 11.150 1.00 95.81 91 ARG A N 1
ATOM 699 C CA . ARG A 1 91 ? -13.560 11.734 11.572 1.00 95.81 91 ARG A CA 1
ATOM 700 C C . ARG A 1 91 ? -13.554 11.473 13.076 1.00 95.81 91 ARG A C 1
ATOM 702 O O . ARG A 1 91 ? -14.586 11.681 13.709 1.00 95.81 91 ARG A O 1
ATOM 709 N N . MET A 1 92 ? -12.409 11.082 13.637 1.00 95.44 92 MET A N 1
ATOM 710 C CA . MET A 1 92 ? -12.258 10.887 15.082 1.00 95.44 92 MET A CA 1
ATOM 711 C C . MET A 1 92 ? -12.499 12.197 15.842 1.00 95.44 92 MET A C 1
ATOM 713 O O . MET A 1 92 ? -13.324 12.224 16.748 1.00 95.44 92 MET A O 1
ATOM 717 N N . ALA A 1 93 ? -11.877 13.302 15.420 1.00 95.12 93 ALA A N 1
ATOM 718 C CA . ALA A 1 93 ? -12.052 14.612 16.048 1.00 95.12 93 ALA A CA 1
ATOM 719 C C . ALA A 1 93 ? -13.518 15.075 16.048 1.00 95.12 93 ALA A C 1
ATOM 721 O O . ALA A 1 93 ? -14.024 15.553 17.062 1.00 95.12 93 ALA A O 1
ATOM 722 N N . ARG A 1 94 ? -14.233 14.884 14.933 1.00 96.56 94 ARG A N 1
ATOM 723 C CA . ARG A 1 94 ? -15.666 15.197 14.833 1.00 96.56 94 ARG A CA 1
ATOM 724 C C . ARG A 1 94 ? -16.507 14.375 15.809 1.00 96.56 94 ARG A C 1
ATOM 726 O O . ARG A 1 94 ? -17.434 14.909 16.408 1.00 96.56 94 ARG A O 1
ATOM 733 N N . ASP A 1 95 ? -16.225 13.083 15.927 1.00 96.31 95 ASP A N 1
ATOM 734 C CA . ASP A 1 95 ? -16.955 12.192 16.828 1.00 96.31 95 ASP A CA 1
ATOM 735 C C . ASP A 1 95 ? -16.697 12.553 18.304 1.00 96.31 95 ASP A C 1
ATOM 737 O O . ASP A 1 95 ? -17.637 12.608 19.098 1.00 96.31 95 ASP A O 1
ATOM 741 N N . ILE A 1 96 ? -15.448 12.877 18.650 1.00 95.25 96 ILE A N 1
ATOM 742 C CA . ILE A 1 96 ? -15.043 13.370 19.976 1.00 95.25 96 ILE A CA 1
ATOM 743 C C . ILE A 1 96 ? -15.777 14.675 20.309 1.00 95.25 96 ILE A C 1
ATOM 745 O O . ILE A 1 96 ? -16.387 14.785 21.370 1.00 95.25 96 ILE A O 1
ATOM 749 N N . ALA A 1 97 ? -15.808 15.633 19.377 1.00 95.00 97 ALA A N 1
ATOM 750 C CA . ALA A 1 97 ? -16.530 16.896 19.548 1.00 95.00 97 ALA A CA 1
ATOM 751 C C . ALA A 1 97 ? -18.046 16.701 19.751 1.00 95.00 97 ALA A C 1
ATOM 753 O O . AL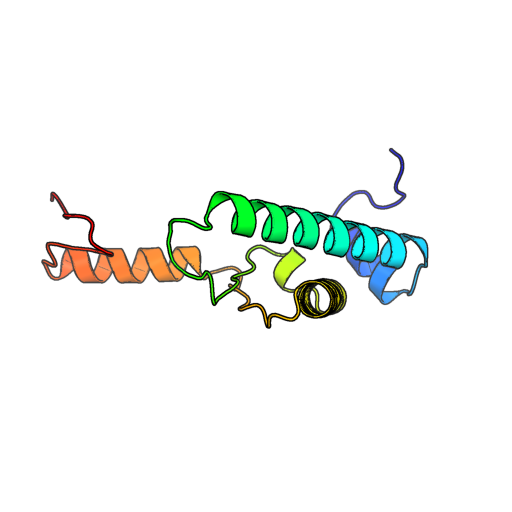A A 1 97 ? -18.697 17.520 20.393 1.00 95.00 97 ALA A O 1
ATOM 754 N N . LYS A 1 98 ? -18.611 15.599 19.240 1.00 96.00 98 LYS A N 1
ATOM 755 C CA . LYS A 1 98 ? -20.010 15.193 19.461 1.00 96.00 98 LYS A CA 1
ATOM 756 C C . LYS A 1 98 ? -20.225 14.400 20.758 1.00 96.00 98 LYS A C 1
ATOM 758 O O . LYS A 1 98 ? -21.318 13.886 20.978 1.00 96.00 98 LYS A O 1
ATOM 763 N N . GLY A 1 99 ? -19.208 14.293 21.612 1.00 95.38 99 GLY A N 1
ATOM 764 C CA . GLY A 1 99 ? -19.296 13.663 22.929 1.00 95.38 99 GLY A CA 1
ATOM 765 C C . GLY A 1 99 ? -19.083 12.150 22.933 1.00 95.38 99 GLY A C 1
ATOM 766 O O . GLY A 1 99 ? -19.366 11.507 23.945 1.00 95.38 99 GLY A O 1
ATOM 767 N N . LYS A 1 100 ? -18.590 11.557 21.837 1.00 96.00 100 LYS A N 1
ATOM 768 C CA . LYS A 1 100 ? -18.312 10.117 21.794 1.00 96.00 100 LYS A CA 1
ATOM 769 C C . LYS A 1 100 ? -17.185 9.771 22.771 1.00 96.00 100 LYS A C 1
ATOM 771 O O . LYS A 1 100 ? -16.095 10.328 22.689 1.00 96.00 100 LYS A O 1
ATOM 776 N N . LYS A 1 101 ? -17.460 8.837 23.685 1.00 95.06 101 LYS A N 1
ATOM 777 C CA . LYS A 1 101 ? -16.542 8.422 24.762 1.00 95.06 101 LYS A CA 1
ATOM 778 C C . LYS A 1 101 ? -15.626 7.257 24.394 1.00 95.06 101 LYS A C 1
ATOM 780 O O . LYS A 1 101 ? -14.754 6.906 25.174 1.00 95.06 101 LYS A O 1
ATOM 785 N N . GLN A 1 102 ? -15.803 6.672 23.211 1.00 96.06 102 GLN A N 1
ATOM 786 C CA . GLN A 1 102 ? -14.980 5.564 22.740 1.00 96.06 102 GLN A CA 1
ATOM 787 C C . GLN A 1 102 ? -14.743 5.650 21.228 1.00 96.06 102 GLN A C 1
ATOM 789 O O . GLN A 1 102 ? -15.686 5.804 20.445 1.00 96.06 102 GLN A O 1
ATOM 794 N N . ILE A 1 103 ? -13.485 5.529 20.808 1.00 94.75 103 ILE A N 1
ATOM 795 C CA . ILE A 1 103 ? -13.047 5.570 19.409 1.00 94.75 103 ILE A CA 1
ATOM 796 C C . ILE A 1 103 ? -12.165 4.350 19.154 1.00 94.75 103 ILE A C 1
ATOM 798 O O . ILE A 1 103 ? -11.150 4.181 19.813 1.00 94.75 103 ILE A O 1
ATOM 802 N N . LEU A 1 104 ? -12.550 3.494 18.200 1.00 90.88 104 LEU A N 1
ATOM 803 C CA . LEU A 1 104 ? -11.795 2.278 17.844 1.00 90.88 104 LEU A CA 1
ATOM 804 C C . LEU A 1 104 ? -11.499 1.364 19.054 1.00 90.88 104 LEU A C 1
ATOM 806 O O . LEU A 1 104 ? -10.437 0.763 19.145 1.00 90.88 104 LEU A O 1
ATOM 810 N N . GLY A 1 105 ? -12.434 1.29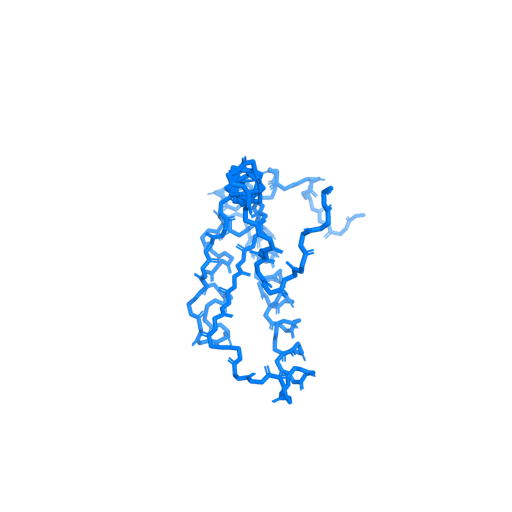3 20.007 1.00 91.25 105 GLY A N 1
ATOM 811 C CA . GLY A 1 105 ? -12.270 0.532 21.251 1.00 91.25 105 GLY A CA 1
ATOM 812 C C . GLY A 1 105 ? -11.484 1.257 22.350 1.00 91.25 105 GLY A C 1
ATOM 813 O O . GLY A 1 105 ? -11.498 0.803 23.489 1.00 91.25 105 GLY A O 1
ATOM 814 N N . ILE A 1 106 ? -10.877 2.407 22.049 1.00 93.12 106 ILE A N 1
ATOM 815 C CA . ILE A 1 106 ? -10.093 3.216 22.987 1.00 93.12 106 ILE A CA 1
ATOM 816 C C . ILE A 1 106 ? -11.009 4.238 23.666 1.00 93.12 106 ILE A C 1
ATOM 818 O O . ILE A 1 106 ? -11.756 4.953 22.992 1.00 93.12 106 ILE A O 1
ATOM 822 N N . GLU A 1 107 ? -10.966 4.300 24.996 1.00 95.75 107 GLU A N 1
ATOM 823 C CA . GLU A 1 107 ? -11.701 5.303 25.768 1.00 95.75 107 GLU A CA 1
ATOM 824 C C . GLU A 1 107 ? -11.141 6.709 25.516 1.00 95.75 107 GLU A C 1
ATOM 826 O O . GLU A 1 107 ? -9.932 6.924 25.448 1.00 95.75 107 GLU A O 1
ATOM 831 N N . VAL A 1 108 ? -12.041 7.676 25.365 1.00 92.69 108 VAL A N 1
ATOM 832 C CA . VAL A 1 108 ? -11.704 9.077 25.124 1.00 92.69 108 VAL A CA 1
ATOM 833 C C . VAL A 1 108 ? -11.832 9.848 26.435 1.00 92.69 108 VAL A C 1
ATOM 835 O O . VAL A 1 108 ? -12.945 10.162 26.868 1.00 92.69 108 VAL A O 1
ATOM 838 N N . SER A 1 109 ? -10.691 10.202 27.032 1.00 84.81 109 SER A N 1
ATOM 839 C CA . SER A 1 109 ? -10.620 11.154 28.144 1.00 84.81 109 SER A CA 1
ATOM 840 C C . SER A 1 109 ? -10.502 12.578 27.598 1.00 84.81 109 SER A C 1
ATOM 842 O O . SER A 1 109 ? -9.511 12.906 26.941 1.00 84.81 109 SER A O 1
ATOM 844 N N . ILE A 1 110 ? -11.509 13.409 27.858 1.00 68.81 110 ILE A N 1
ATOM 845 C CA . ILE A 1 110 ? -11.533 14.841 27.521 1.00 68.81 110 ILE A CA 1
ATOM 846 C C . ILE A 1 110 ? -11.701 15.613 28.817 1.00 68.81 110 ILE A C 1
ATOM 848 O O . ILE A 1 110 ? -12.597 15.196 29.589 1.00 68.81 110 ILE A O 1
#